Protein AF-A0A937ZW85-F1 (afdb_monomer_lite)

Foldseek 3Di:
DPDLLVLADPVLNVVLVPDDPVCSVVSSLVRSVVSVLVVLVVPDPDVVVNVVVVVVVVVLVVDDLVPHDVPDVSSVD

Radius of gyration: 13.55 Å; chains: 1; bounding box: 26×27×38 Å

pLDDT: mean 87.5, std 8.82, range [51.38, 94.44]

Structure (mmCIF, N/CA/C/O backbone):
data_AF-A0A937ZW85-F1
#
_entry.id   AF-A0A937ZW85-F1
#
loop_
_atom_site.group_PDB
_atom_site.id
_atom_site.type_symbol
_atom_site.label_atom_id
_atom_site.label_alt_id
_atom_site.label_comp_id
_atom_site.label_asym_id
_atom_site.label_entity_id
_atom_site.label_seq_id
_atom_site.pdbx_PDB_ins_code
_atom_site.Cartn_x
_atom_site.Cartn_y
_atom_site.Cartn_z
_atom_site.occupancy
_atom_site.B_iso_or_equiv
_atom_site.auth_seq_id
_atom_site.auth_comp_id
_atom_site.auth_asym_id
_atom_site.auth_atom_id
_atom_site.pdbx_PDB_model_num
ATOM 1 N N . MET A 1 1 ? 14.184 -6.684 0.413 1.00 51.38 1 MET A N 1
ATOM 2 C CA . MET A 1 1 ? 13.215 -5.768 -0.224 1.00 51.38 1 MET A CA 1
ATOM 3 C C . MET A 1 1 ? 11.924 -6.534 -0.421 1.00 51.38 1 MET A C 1
ATOM 5 O O . MET A 1 1 ? 11.962 -7.551 -1.097 1.00 51.38 1 MET A O 1
ATOM 9 N N . VAL A 1 2 ? 10.833 -6.120 0.223 1.00 61.91 2 VAL A N 1
ATOM 10 C CA . VAL A 1 2 ? 9.502 -6.706 -0.015 1.00 61.91 2 VAL A CA 1
ATOM 11 C C . VAL A 1 2 ? 9.101 -6.393 -1.458 1.00 61.91 2 VAL A C 1
ATOM 13 O O . VAL A 1 2 ? 9.194 -5.234 -1.861 1.00 61.91 2 VAL A O 1
ATOM 16 N N . ASP A 1 3 ? 8.688 -7.393 -2.242 1.00 80.94 3 ASP A N 1
ATOM 17 C CA . ASP A 1 3 ? 8.146 -7.134 -3.578 1.00 80.94 3 ASP A CA 1
ATOM 18 C C . ASP A 1 3 ? 6.763 -6.485 -3.430 1.00 80.94 3 ASP A C 1
ATOM 20 O O . ASP A 1 3 ? 5.790 -7.122 -3.022 1.00 80.94 3 ASP A O 1
ATOM 24 N N . LEU A 1 4 ? 6.660 -5.195 -3.762 1.00 83.06 4 LEU A N 1
ATOM 25 C CA . LEU A 1 4 ? 5.405 -4.442 -3.688 1.00 83.06 4 LEU A CA 1
ATOM 26 C C . LEU A 1 4 ? 4.286 -5.076 -4.518 1.00 83.06 4 LEU A C 1
ATOM 28 O O . LEU A 1 4 ? 3.113 -4.886 -4.201 1.00 83.06 4 LEU A O 1
ATOM 32 N N . ARG A 1 5 ? 4.615 -5.870 -5.541 1.00 85.88 5 ARG A N 1
ATOM 33 C CA . ARG A 1 5 ? 3.618 -6.582 -6.348 1.00 85.88 5 ARG A CA 1
ATOM 34 C C . ARG A 1 5 ? 2.879 -7.634 -5.535 1.00 85.88 5 ARG A C 1
ATOM 36 O O . ARG A 1 5 ? 1.691 -7.836 -5.773 1.00 85.88 5 ARG A O 1
ATOM 43 N N . GLU A 1 6 ? 3.540 -8.273 -4.574 1.00 87.19 6 GLU A N 1
ATOM 44 C CA . GLU A 1 6 ? 2.920 -9.280 -3.707 1.00 87.19 6 GLU A CA 1
ATOM 45 C C . GLU A 1 6 ? 1.903 -8.659 -2.745 1.00 87.19 6 GLU A C 1
ATOM 47 O O . GLU A 1 6 ? 0.931 -9.315 -2.374 1.00 87.19 6 GLU A O 1
ATOM 52 N N . SER A 1 7 ? 2.066 -7.372 -2.413 1.00 85.25 7 SER A N 1
ATOM 53 C CA . SER A 1 7 ? 1.107 -6.632 -1.582 1.00 85.25 7 SER A CA 1
ATOM 54 C C . SER A 1 7 ? -0.231 -6.357 -2.283 1.00 85.25 7 SER A C 1
ATOM 56 O O . SER A 1 7 ? -1.236 -6.103 -1.617 1.00 85.25 7 SER A O 1
ATOM 58 N N . LEU A 1 8 ? -0.265 -6.432 -3.618 1.00 90.81 8 LEU A N 1
ATOM 59 C CA . LEU A 1 8 ? -1.450 -6.109 -4.407 1.00 90.81 8 LEU A CA 1
ATOM 60 C C . LEU A 1 8 ? -2.424 -7.293 -4.477 1.00 90.81 8 LEU A C 1
ATOM 62 O O . LEU A 1 8 ? -1.990 -8.422 -4.709 1.00 90.81 8 LEU A O 1
ATOM 66 N N . PRO A 1 9 ? -3.749 -7.069 -4.414 1.00 91.56 9 PRO A N 1
ATOM 67 C CA . PRO A 1 9 ? -4.754 -8.067 -4.770 1.00 91.56 9 PRO A CA 1
ATOM 68 C C . PRO A 1 9 ? -4.568 -8.622 -6.190 1.00 91.56 9 PRO A C 1
ATOM 70 O O . PRO A 1 9 ? -4.064 -7.947 -7.088 1.00 91.56 9 PRO A O 1
ATOM 73 N N . ALA A 1 10 ? -5.055 -9.843 -6.429 1.00 92.75 10 ALA A N 1
ATOM 74 C CA . ALA A 1 10 ? -4.866 -10.545 -7.703 1.00 92.75 10 ALA A CA 1
ATOM 75 C C . ALA A 1 10 ? -5.333 -9.738 -8.932 1.00 92.75 10 ALA A C 1
ATOM 77 O O . ALA A 1 10 ? -4.632 -9.694 -9.941 1.00 92.75 10 ALA A O 1
ATOM 78 N N . VAL A 1 11 ? -6.474 -9.048 -8.829 1.00 94.00 11 VAL A N 1
ATOM 79 C CA . VAL A 1 11 ? -7.018 -8.216 -9.919 1.00 94.00 11 VAL A CA 1
ATOM 80 C C . VAL A 1 11 ? -6.110 -7.021 -10.227 1.00 94.00 11 VAL A C 1
ATOM 82 O O . VAL A 1 11 ? -5.895 -6.694 -11.391 1.00 94.00 11 VAL A O 1
ATOM 85 N N . GLN A 1 12 ? -5.521 -6.400 -9.203 1.00 94.44 12 GLN A N 1
ATOM 86 C CA . GLN A 1 12 ? -4.599 -5.277 -9.380 1.00 94.44 12 GLN A CA 1
ATOM 87 C C . GLN A 1 12 ? -3.271 -5.730 -10.004 1.00 94.44 12 GLN A C 1
ATOM 89 O O . GLN A 1 12 ? -2.753 -5.057 -10.894 1.00 94.44 12 GLN A O 1
ATOM 94 N N . ARG A 1 13 ? -2.760 -6.913 -9.626 1.00 94.19 13 ARG A N 1
ATOM 95 C CA . ARG A 1 13 ? -1.590 -7.519 -10.292 1.00 94.19 13 ARG A CA 1
ATOM 96 C C . ARG A 1 13 ? -1.851 -7.800 -11.770 1.00 94.19 13 ARG A C 1
ATOM 98 O O . ARG A 1 13 ? -0.976 -7.553 -12.597 1.00 94.19 13 ARG A O 1
ATOM 105 N N . LEU A 1 14 ? -3.051 -8.280 -12.106 1.00 94.38 14 LEU A N 1
ATOM 106 C CA . LEU A 1 14 ? -3.453 -8.500 -13.494 1.00 94.38 14 LEU A CA 1
ATOM 107 C C . LEU A 1 14 ? -3.476 -7.179 -14.270 1.00 94.38 14 LEU A C 1
ATOM 109 O O . LEU A 1 14 ? -2.841 -7.084 -15.315 1.00 94.38 14 LEU A O 1
ATOM 113 N N . ALA A 1 15 ? -4.135 -6.145 -13.741 1.00 93.00 15 ALA A N 1
ATOM 114 C CA . ALA A 1 15 ? -4.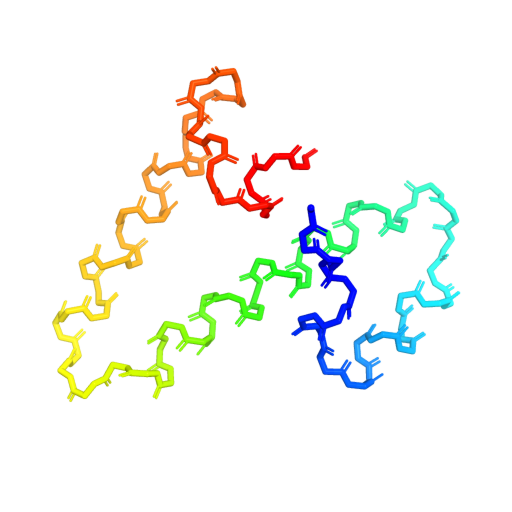171 -4.823 -14.368 1.00 93.00 15 ALA A CA 1
ATOM 115 C C . ALA A 1 15 ? -2.758 -4.256 -14.608 1.00 93.00 15 ALA A C 1
ATOM 117 O O . ALA A 1 15 ? -2.466 -3.748 -15.691 1.00 93.00 15 ALA A O 1
ATOM 118 N N . LEU A 1 16 ? -1.854 -4.417 -13.636 1.00 94.19 16 LEU A N 1
ATOM 119 C CA . LEU A 1 16 ? -0.460 -3.989 -13.747 1.00 94.19 16 LEU A CA 1
ATOM 120 C C . LEU A 1 16 ? 0.315 -4.739 -14.846 1.00 94.19 16 LEU A C 1
ATOM 122 O O 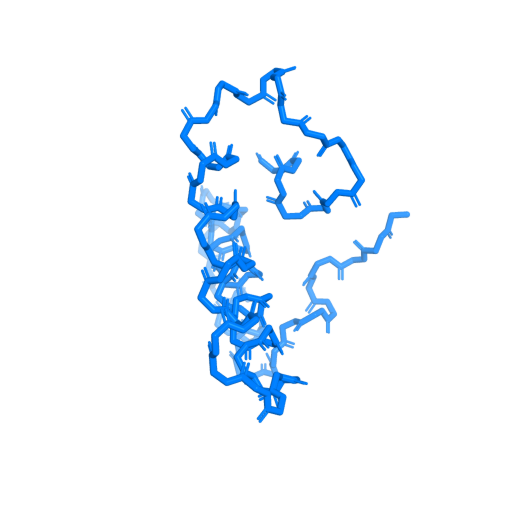. LEU A 1 16 ? 1.163 -4.143 -15.515 1.00 94.19 16 LEU A O 1
ATOM 126 N N . ALA A 1 17 ? 0.022 -6.024 -15.065 1.00 93.31 17 ALA A N 1
ATOM 127 C CA . ALA A 1 17 ? 0.642 -6.813 -16.131 1.00 93.31 17 ALA A CA 1
ATOM 128 C C . ALA A 1 17 ? 0.293 -6.272 -17.531 1.00 93.31 17 ALA A C 1
ATOM 130 O O . ALA A 1 17 ? 1.149 -6.269 -18.417 1.00 93.31 17 ALA A O 1
ATOM 131 N N . TYR A 1 18 ? -0.922 -5.742 -17.707 1.00 94.12 18 TYR A N 1
ATOM 132 C CA . TYR A 1 18 ? -1.367 -5.105 -18.953 1.00 94.12 18 TYR A CA 1
ATOM 133 C C . TYR A 1 18 ? -0.942 -3.635 -19.087 1.00 94.12 18 TYR A C 1
ATOM 135 O O . TYR A 1 18 ? -1.080 -3.054 -20.165 1.00 94.12 18 TYR A O 1
ATOM 143 N N . ALA A 1 19 ? -0.406 -3.017 -18.031 1.00 93.00 19 ALA A N 1
ATOM 144 C CA . ALA A 1 19 ? 0.024 -1.626 -18.083 1.00 93.00 19 ALA A CA 1
ATOM 145 C C . ALA A 1 19 ? 1.215 -1.442 -19.055 1.00 93.00 19 ALA A C 1
ATOM 147 O O . ALA A 1 19 ? 2.177 -2.227 -19.008 1.00 93.00 19 ALA A O 1
ATOM 148 N N . PRO A 1 20 ? 1.205 -0.393 -19.907 1.00 93.50 20 PRO A N 1
ATOM 149 C CA . PRO A 1 20 ? 2.351 -0.031 -20.739 1.00 93.50 20 PRO A CA 1
ATOM 150 C C . PRO A 1 20 ? 3.603 0.215 -19.891 1.00 93.50 20 PRO A C 1
ATOM 152 O O . PRO A 1 20 ? 3.516 0.809 -18.818 1.00 93.50 20 PRO A O 1
ATOM 155 N N . GLY A 1 21 ? 4.782 -0.172 -20.395 1.00 92.62 21 GLY A N 1
ATOM 156 C CA . GLY A 1 21 ? 6.038 -0.110 -19.631 1.00 92.62 21 GLY A CA 1
ATOM 157 C C . GLY A 1 21 ? 6.305 1.250 -18.975 1.00 92.62 21 GLY A C 1
ATOM 158 O O . GLY A 1 21 ? 6.627 1.298 -17.794 1.00 92.62 21 GLY A O 1
ATOM 159 N N . ARG A 1 22 ? 6.043 2.348 -19.700 1.00 92.75 22 ARG A N 1
ATOM 160 C CA . ARG A 1 22 ? 6.233 3.731 -19.220 1.00 92.75 22 ARG A CA 1
ATOM 161 C C . ARG A 1 22 ? 5.394 4.129 -17.999 1.00 92.75 22 ARG A C 1
ATOM 163 O O . ARG A 1 22 ? 5.758 5.069 -17.311 1.00 92.75 22 ARG A O 1
ATOM 170 N N . VAL A 1 23 ? 4.258 3.472 -17.757 1.00 93.81 23 VAL A N 1
ATOM 171 C CA . VAL A 1 23 ? 3.365 3.790 -16.626 1.00 93.81 23 VAL A CA 1
ATOM 172 C C . VAL A 1 23 ? 3.325 2.677 -15.589 1.00 93.81 23 VAL A C 1
ATOM 174 O O . VAL A 1 23 ? 2.663 2.830 -14.568 1.00 93.81 23 VAL A O 1
ATOM 177 N N . ARG A 1 24 ? 4.022 1.560 -15.820 1.00 92.38 24 ARG A N 1
ATOM 178 C CA . ARG A 1 24 ? 3.957 0.386 -14.947 1.00 92.38 24 ARG A CA 1
ATOM 179 C C . ARG A 1 24 ? 4.443 0.704 -13.535 1.00 92.38 24 ARG A C 1
ATOM 181 O O . ARG A 1 24 ? 3.769 0.353 -12.580 1.00 92.38 24 ARG A O 1
ATOM 188 N N . GLU A 1 25 ? 5.566 1.395 -13.401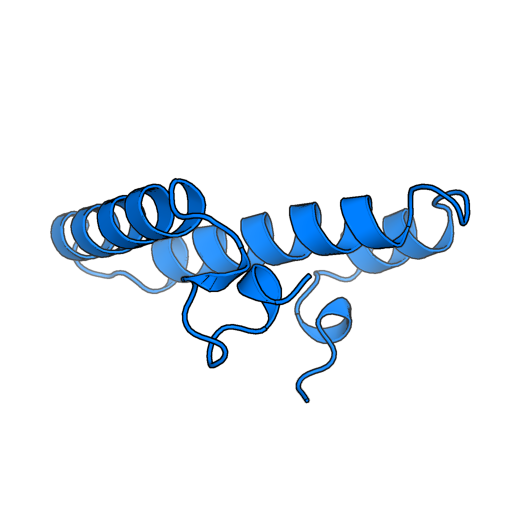 1.00 90.94 25 GLU A N 1
ATOM 189 C CA . GLU A 1 25 ? 6.129 1.752 -12.094 1.00 90.94 25 GLU A CA 1
ATOM 190 C C . GLU A 1 25 ? 5.284 2.797 -11.336 1.00 90.94 25 GLU A C 1
ATOM 192 O O . GLU A 1 25 ? 4.877 2.496 -10.214 1.00 90.94 25 GLU A O 1
ATOM 197 N N . PRO A 1 26 ? 4.847 3.920 -11.948 1.00 90.94 26 PRO A N 1
ATOM 198 C CA . PRO A 1 26 ? 3.875 4.821 -11.318 1.00 90.94 26 PRO A CA 1
ATOM 199 C C . PRO A 1 26 ? 2.553 4.139 -10.931 1.00 90.94 26 PRO A C 1
ATOM 201 O O . PRO A 1 26 ? 1.978 4.427 -9.883 1.00 90.94 26 PRO A O 1
ATOM 204 N N . THR A 1 27 ? 2.066 3.207 -11.759 1.00 93.50 27 THR A N 1
ATOM 205 C CA . THR A 1 27 ? 0.837 2.448 -11.469 1.00 93.50 27 THR A CA 1
ATOM 206 C C . THR A 1 27 ? 1.044 1.503 -10.286 1.00 93.50 27 THR A C 1
ATOM 208 O O . THR A 1 27 ? 0.179 1.414 -9.420 1.00 93.50 27 THR A O 1
ATOM 211 N N . LEU A 1 28 ? 2.192 0.820 -10.216 1.00 93.25 28 LEU A N 1
ATOM 212 C CA . LEU A 1 28 ? 2.561 -0.012 -9.070 1.00 93.25 28 LEU A CA 1
ATOM 213 C C . LEU A 1 28 ? 2.620 0.822 -7.784 1.00 93.25 28 LEU A C 1
ATOM 215 O O . LEU A 1 28 ? 2.036 0.403 -6.787 1.00 93.25 28 LEU A O 1
ATOM 219 N N . ALA A 1 29 ? 3.256 1.997 -7.823 1.00 91.19 29 ALA A N 1
ATOM 220 C CA . ALA A 1 29 ? 3.345 2.908 -6.682 1.00 91.19 29 ALA A CA 1
ATOM 221 C C . ALA A 1 29 ? 1.954 3.289 -6.154 1.00 91.19 29 ALA A C 1
ATOM 223 O O . ALA A 1 29 ? 1.670 3.138 -4.965 1.00 91.19 29 ALA A O 1
ATOM 224 N N . LEU A 1 30 ? 1.059 3.709 -7.055 1.00 92.19 30 LEU A N 1
ATOM 225 C CA . LEU A 1 30 ? -0.301 4.115 -6.707 1.00 92.19 30 LEU A CA 1
ATOM 226 C C . LEU A 1 30 ? -1.114 2.966 -6.092 1.00 92.19 30 LEU A C 1
ATOM 228 O O . LEU A 1 30 ? -1.762 3.148 -5.063 1.00 92.19 30 LEU A O 1
ATOM 232 N N . LEU A 1 31 ? -1.076 1.778 -6.703 1.00 94.19 31 LEU A N 1
ATOM 233 C CA . LEU A 1 31 ? -1.825 0.612 -6.222 1.00 94.19 31 LEU A CA 1
ATOM 234 C C . LEU A 1 31 ? -1.285 0.091 -4.883 1.00 94.19 31 LEU A C 1
ATOM 236 O O . LEU A 1 31 ? -2.057 -0.342 -4.022 1.00 94.19 31 LEU A O 1
ATOM 240 N N . ALA A 1 32 ? 0.035 0.142 -4.691 1.00 92.56 32 ALA A N 1
ATOM 241 C CA . ALA A 1 32 ? 0.667 -0.265 -3.443 1.00 92.56 32 ALA A CA 1
ATOM 242 C C . ALA A 1 32 ? 0.339 0.718 -2.308 1.00 92.56 32 ALA A C 1
ATOM 244 O O . ALA A 1 32 ? 0.035 0.286 -1.193 1.00 92.56 32 ALA A O 1
ATOM 245 N N . LEU A 1 33 ? 0.315 2.024 -2.602 1.00 92.19 33 LEU A N 1
ATOM 246 C CA . LEU A 1 33 ? -0.132 3.058 -1.670 1.00 92.19 33 LEU A CA 1
ATOM 247 C C . LEU A 1 33 ? -1.580 2.833 -1.235 1.00 92.19 33 LEU A C 1
ATOM 249 O O . LEU A 1 33 ? -1.847 2.760 -0.036 1.00 92.19 33 LEU A O 1
ATOM 253 N N . ASP A 1 34 ? -2.498 2.656 -2.185 1.00 92.75 34 ASP A N 1
ATOM 254 C CA . ASP A 1 34 ? -3.906 2.368 -1.890 1.00 92.75 34 ASP A CA 1
ATOM 255 C C . ASP A 1 34 ? -4.056 1.117 -1.010 1.00 92.75 34 ASP A C 1
ATOM 257 O O . ASP A 1 34 ? -4.685 1.156 0.050 1.00 92.75 34 ASP A O 1
ATOM 261 N N . SER A 1 35 ? -3.379 0.025 -1.380 1.00 91.81 35 SER A N 1
ATOM 262 C CA . SER A 1 35 ? -3.394 -1.228 -0.618 1.00 91.81 35 SER A CA 1
ATOM 263 C C . SER A 1 35 ? -2.902 -1.039 0.821 1.00 91.81 35 SER A C 1
ATOM 265 O O . SER A 1 35 ? -3.491 -1.600 1.756 1.00 91.81 35 SER A O 1
ATOM 267 N N . ARG A 1 36 ? -1.864 -0.217 1.023 1.00 90.19 36 ARG A N 1
ATOM 268 C CA . ARG A 1 36 ? -1.304 0.102 2.343 1.00 90.19 36 ARG A CA 1
ATOM 269 C C . ARG A 1 36 ? -2.270 0.929 3.188 1.00 90.19 36 ARG A C 1
ATOM 271 O O . ARG A 1 36 ? -2.529 0.554 4.335 1.00 90.19 36 ARG A O 1
ATOM 278 N N . LEU A 1 37 ? -2.837 2.001 2.632 1.00 91.94 37 LEU A N 1
ATOM 279 C CA . LEU A 1 37 ? -3.808 2.862 3.320 1.00 91.94 37 LEU A CA 1
ATOM 280 C C . LEU A 1 37 ? -5.087 2.092 3.672 1.00 91.94 37 LEU A C 1
ATOM 282 O O . LEU A 1 37 ? -5.573 2.160 4.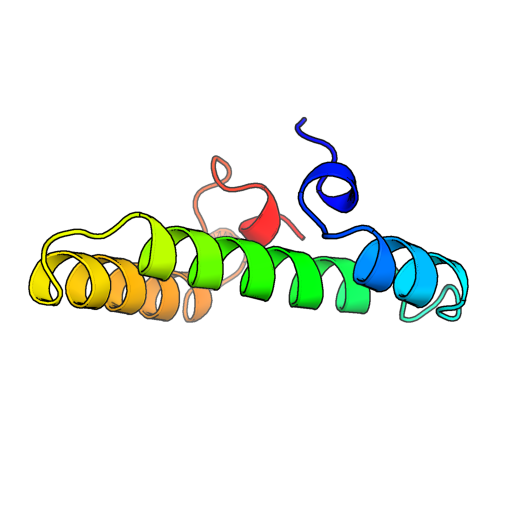803 1.00 91.94 37 LEU A O 1
ATOM 286 N N . ALA A 1 38 ? -5.588 1.274 2.748 1.00 91.50 38 ALA A N 1
ATOM 287 C CA . ALA A 1 38 ? -6.729 0.407 3.000 1.00 91.50 38 ALA A CA 1
ATOM 288 C C . ALA A 1 38 ? -6.413 -0.649 4.0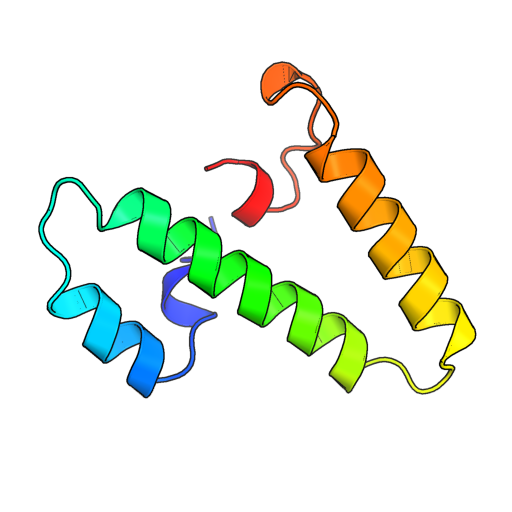76 1.00 91.50 38 ALA A C 1
ATOM 290 O O . ALA A 1 38 ? -7.271 -0.984 4.891 1.00 91.50 38 ALA A O 1
ATOM 291 N N . GLY A 1 39 ? -5.173 -1.151 4.128 1.00 90.69 39 GLY A N 1
ATOM 292 C CA . GLY A 1 39 ? -4.694 -2.028 5.199 1.00 90.69 39 GLY A CA 1
ATOM 293 C C . GLY A 1 39 ? -4.727 -1.359 6.575 1.00 90.69 39 GLY A C 1
ATOM 294 O O . GLY A 1 39 ? -5.186 -1.972 7.538 1.00 90.69 39 GLY A O 1
ATOM 295 N N . ILE A 1 40 ? -4.318 -0.089 6.662 1.00 91.19 40 ILE A N 1
ATOM 296 C CA . ILE A 1 40 ? -4.415 0.710 7.893 1.00 91.19 40 ILE A CA 1
ATOM 297 C C . ILE A 1 40 ? -5.866 0.781 8.361 1.00 91.19 40 ILE A C 1
ATOM 299 O O . ILE A 1 40 ? -6.142 0.429 9.507 1.00 91.19 40 ILE A O 1
ATOM 303 N N . LEU A 1 41 ? -6.779 1.156 7.461 1.00 91.31 41 LEU A N 1
ATOM 304 C CA . LEU A 1 41 ? -8.206 1.275 7.759 1.00 91.31 41 LEU A CA 1
ATOM 305 C C . LEU A 1 41 ? -8.825 -0.057 8.206 1.00 91.31 41 LEU A C 1
ATOM 307 O O . LEU A 1 41 ? -9.568 -0.080 9.179 1.00 91.31 41 LEU A O 1
ATOM 311 N N . ARG A 1 42 ? -8.488 -1.172 7.544 1.00 90.44 42 ARG A N 1
ATOM 312 C CA . ARG A 1 42 ? -8.993 -2.508 7.911 1.00 90.44 42 ARG A CA 1
ATOM 313 C C . ARG A 1 42 ? -8.456 -3.017 9.249 1.00 90.44 42 ARG A C 1
ATOM 315 O O . ARG A 1 42 ? -9.140 -3.779 9.919 1.00 90.44 42 ARG A O 1
ATOM 322 N N . SER A 1 43 ? -7.227 -2.648 9.608 1.00 88.94 43 SER A N 1
ATOM 323 C CA . SER A 1 43 ? -6.573 -3.108 10.842 1.00 88.94 43 SER A CA 1
ATOM 324 C C . SER A 1 43 ? -6.955 -2.306 12.088 1.00 88.94 43 SER A C 1
ATOM 326 O O . SER A 1 43 ? -6.672 -2.738 13.203 1.00 88.94 43 SER A O 1
ATOM 328 N N . ALA A 1 44 ? -7.535 -1.119 11.916 1.00 88.75 44 ALA A N 1
ATOM 329 C CA . ALA A 1 44 ? -7.782 -0.208 13.019 1.00 88.75 44 ALA A CA 1
ATOM 330 C C . ALA A 1 44 ? -9.124 -0.507 13.698 1.00 88.75 44 ALA A C 1
ATOM 332 O O . ALA A 1 44 ? -10.185 -0.248 13.138 1.00 88.75 44 ALA A O 1
ATOM 333 N N . SER A 1 45 ? -9.068 -0.995 14.937 1.00 87.94 45 SER A N 1
ATOM 334 C CA . SER A 1 45 ? -10.256 -1.177 15.784 1.00 87.94 45 SER A CA 1
ATOM 335 C C . SER A 1 45 ? -10.791 0.145 16.343 1.00 87.94 45 SER A C 1
ATOM 337 O O . SER A 1 45 ? -11.980 0.270 16.618 1.00 87.94 45 SER A O 1
ATOM 339 N N . GLU A 1 46 ? -9.916 1.142 16.501 1.00 93.94 46 GLU A N 1
ATOM 340 C CA . GLU A 1 46 ? -10.261 2.475 16.991 1.00 93.94 46 GLU A CA 1
ATOM 341 C C . GLU A 1 46 ? -10.170 3.495 15.845 1.00 93.94 46 GLU A C 1
ATOM 343 O O . GLU A 1 46 ? -9.066 3.759 15.348 1.00 93.94 46 GLU A O 1
ATOM 348 N N . PRO A 1 47 ? -11.292 4.119 15.433 1.00 90.31 47 PRO A N 1
ATOM 349 C CA . PRO A 1 47 ? -11.302 5.065 14.318 1.00 90.31 47 PRO A CA 1
ATOM 350 C C . PRO A 1 47 ? -10.308 6.219 14.485 1.00 90.31 47 PRO A C 1
ATOM 352 O O . PRO A 1 47 ? -9.679 6.643 13.517 1.00 90.31 47 PRO A O 1
ATOM 355 N N . MET A 1 48 ? -10.116 6.698 15.718 1.00 93.69 48 MET A N 1
ATOM 356 C CA . MET A 1 48 ? -9.199 7.802 16.011 1.00 93.69 48 MET A CA 1
ATOM 357 C C . MET A 1 48 ? -7.736 7.441 15.706 1.00 93.69 48 MET A C 1
ATOM 359 O O . MET A 1 48 ? -7.017 8.234 15.100 1.00 93.69 48 MET A O 1
ATOM 363 N N . LEU A 1 49 ? -7.298 6.223 16.043 1.00 91.50 49 LEU A N 1
ATOM 364 C CA . LEU A 1 49 ? -5.938 5.762 15.744 1.00 91.50 49 LEU A CA 1
ATOM 365 C C . LEU A 1 49 ? -5.697 5.632 14.234 1.00 91.50 49 LEU A C 1
ATOM 367 O O . LEU A 1 49 ? -4.601 5.936 13.755 1.00 91.50 49 LEU A O 1
ATOM 371 N N . ALA A 1 50 ? -6.720 5.226 13.473 1.00 92.44 50 ALA A N 1
ATOM 372 C CA . ALA A 1 50 ? -6.651 5.200 12.014 1.00 92.44 50 ALA A CA 1
ATOM 373 C C . ALA A 1 50 ? -6.411 6.606 11.445 1.00 92.44 50 ALA A C 1
ATOM 375 O O . ALA A 1 50 ? -5.537 6.787 10.598 1.00 92.44 50 ALA A O 1
ATOM 376 N N . GLN A 1 51 ? -7.142 7.606 11.951 1.00 93.06 51 GLN A N 1
ATOM 377 C CA . GLN A 1 51 ? -7.010 9.000 11.517 1.00 93.06 51 GLN A CA 1
ATOM 378 C C . GLN A 1 51 ? -5.619 9.568 11.805 1.00 93.06 51 GLN A C 1
ATOM 380 O O . GLN A 1 51 ? -5.021 10.172 10.918 1.00 93.06 51 GLN A O 1
ATOM 385 N N . ILE A 1 52 ? -5.059 9.317 12.995 1.00 94.12 52 ILE A N 1
ATOM 386 C CA . ILE A 1 52 ? -3.695 9.754 13.341 1.00 94.12 52 ILE A CA 1
ATOM 387 C C . ILE A 1 52 ? -2.671 9.153 12.369 1.00 94.12 52 ILE A C 1
ATOM 389 O O . ILE A 1 52 ? -1.791 9.855 11.872 1.00 94.12 52 ILE A O 1
ATOM 393 N N . ARG A 1 53 ? -2.802 7.860 12.047 1.00 92.25 53 ARG A N 1
ATOM 394 C CA . ARG A 1 53 ? -1.878 7.190 11.122 1.00 92.25 53 ARG A CA 1
ATOM 395 C C . ARG A 1 53 ? -2.006 7.717 9.692 1.00 92.25 53 ARG A C 1
ATOM 397 O O . ARG A 1 53 ? -0.993 7.888 9.022 1.00 92.25 53 ARG A O 1
ATOM 404 N N . LEU A 1 54 ? -3.224 7.993 9.226 1.00 92.94 54 LEU A N 1
ATOM 405 C CA . LEU A 1 54 ? -3.452 8.597 7.910 1.00 92.94 54 LEU A CA 1
ATOM 406 C C . LEU A 1 54 ? -2.934 10.037 7.835 1.00 92.94 54 LEU A C 1
ATOM 408 O O . LEU A 1 54 ? -2.358 10.415 6.817 1.00 92.94 54 LEU A O 1
ATOM 412 N N . ALA A 1 55 ? -3.086 10.820 8.906 1.00 94.38 55 ALA A N 1
ATOM 413 C CA . ALA A 1 55 ? -2.515 12.161 8.993 1.00 94.38 55 ALA A CA 1
ATOM 414 C C . ALA A 1 55 ? -0.986 12.114 8.872 1.00 94.38 55 ALA A C 1
ATOM 416 O O . ALA A 1 55 ? -0.420 12.831 8.052 1.00 94.38 55 ALA A O 1
ATOM 417 N N . TRP A 1 56 ? -0.334 11.191 9.586 1.00 92.38 56 TRP A N 1
ATOM 418 C CA . TRP A 1 56 ? 1.103 10.963 9.439 1.00 92.38 56 TRP A CA 1
ATOM 419 C C . TRP A 1 56 ? 1.492 10.590 7.998 1.00 92.38 56 TRP A C 1
ATOM 421 O O . TRP A 1 56 ? 2.443 11.151 7.461 1.00 92.38 56 TRP A O 1
ATOM 431 N N . TRP A 1 57 ? 0.741 9.698 7.339 1.00 92.69 57 TRP A N 1
ATOM 432 C CA . TRP A 1 57 ? 0.997 9.320 5.940 1.00 92.69 57 TRP A CA 1
ATOM 433 C C . TRP A 1 57 ? 0.891 10.507 4.982 1.00 92.69 57 TRP A C 1
ATOM 435 O O . TRP A 1 57 ? 1.756 10.682 4.127 1.00 92.69 57 TRP A O 1
ATOM 445 N N . ARG A 1 58 ? -0.138 11.345 5.139 1.00 91.12 58 ARG A N 1
ATOM 446 C CA . ARG A 1 58 ? -0.288 12.583 4.364 1.00 91.12 58 ARG A CA 1
ATOM 447 C C . ARG A 1 58 ? 0.919 13.498 4.560 1.00 91.12 58 ARG A C 1
ATOM 449 O O . ARG A 1 58 ? 1.459 14.009 3.583 1.00 91.12 58 ARG A O 1
ATOM 456 N N . ASP A 1 59 ? 1.347 13.678 5.804 1.00 93.00 59 ASP A N 1
ATOM 457 C CA . ASP A 1 59 ? 2.459 14.564 6.131 1.00 93.00 59 ASP A CA 1
ATOM 458 C C . ASP A 1 59 ? 3.798 14.011 5.599 1.00 93.00 59 ASP A C 1
ATOM 460 O O . ASP A 1 59 ? 4.648 14.789 5.178 1.00 93.00 59 ASP A O 1
ATOM 464 N N . MET A 1 60 ? 3.986 12.684 5.537 1.00 90.19 60 MET A N 1
ATOM 465 C CA . MET A 1 60 ? 5.151 12.060 4.885 1.00 90.19 60 MET A CA 1
ATOM 466 C C . MET A 1 60 ? 5.140 12.226 3.363 1.00 90.19 60 MET A C 1
ATOM 468 O O . MET A 1 60 ? 6.176 12.521 2.772 1.00 90.19 60 MET A O 1
ATOM 472 N N . LEU A 1 61 ? 3.982 12.065 2.718 1.00 88.31 61 LEU A N 1
ATOM 473 C CA . LEU A 1 61 ? 3.845 12.268 1.271 1.00 88.31 61 LEU A CA 1
ATOM 474 C C . LEU A 1 61 ? 4.091 13.728 0.865 1.00 88.31 61 LEU A C 1
ATOM 476 O O . LEU A 1 61 ? 4.553 13.980 -0.244 1.00 88.31 61 LEU A O 1
ATOM 480 N N . ALA A 1 62 ? 3.822 14.679 1.763 1.00 89.44 62 ALA A N 1
ATOM 481 C CA . ALA A 1 62 ? 4.100 16.096 1.549 1.00 89.44 62 ALA A CA 1
ATOM 482 C C . ALA A 1 62 ? 5.595 16.458 1.640 1.00 89.44 62 ALA A C 1
ATOM 484 O O . ALA A 1 62 ? 5.977 17.541 1.203 1.00 89.44 62 ALA A O 1
ATOM 485 N N . ARG A 1 63 ? 6.440 15.581 2.199 1.00 88.12 63 ARG A N 1
ATOM 486 C CA . ARG A 1 63 ? 7.894 15.789 2.245 1.00 88.12 63 ARG A CA 1
ATOM 487 C C . ARG A 1 63 ? 8.539 15.494 0.898 1.00 88.12 63 ARG A C 1
ATOM 489 O O . ARG A 1 63 ? 8.050 14.647 0.141 1.00 88.12 63 ARG A O 1
ATOM 496 N N . GLU A 1 64 ? 9.674 16.145 0.659 1.00 82.31 64 GLU A N 1
ATOM 497 C CA . GLU A 1 64 ? 10.570 15.841 -0.456 1.00 82.31 64 GLU A CA 1
ATOM 498 C C . GLU A 1 64 ? 10.989 14.371 -0.421 1.00 82.31 64 GLU A C 1
ATOM 500 O O . GLU A 1 64 ? 11.198 13.799 0.650 1.00 82.31 64 GLU A O 1
ATOM 505 N N . ALA A 1 65 ? 11.139 13.748 -1.593 1.00 78.88 65 ALA A N 1
ATOM 506 C CA . ALA A 1 65 ? 11.469 12.323 -1.684 1.00 78.88 65 ALA A CA 1
ATOM 507 C C . ALA A 1 65 ? 12.768 11.974 -0.930 1.00 78.88 65 ALA A C 1
ATOM 509 O O . ALA A 1 65 ? 12.854 10.920 -0.306 1.00 78.88 65 ALA A O 1
ATOM 510 N N . ALA A 1 66 ? 13.737 12.896 -0.915 1.00 78.00 66 ALA A N 1
ATOM 511 C CA . ALA A 1 66 ? 15.006 12.750 -0.203 1.00 78.00 66 ALA A CA 1
ATOM 512 C C . ALA A 1 66 ? 14.878 12.756 1.335 1.00 78.00 66 ALA A C 1
ATOM 514 O O . ALA A 1 66 ? 15.793 12.313 2.023 1.00 78.00 66 ALA A O 1
ATOM 515 N N . GLU A 1 67 ? 13.766 13.253 1.882 1.00 77.88 67 GLU A N 1
ATOM 516 C CA . GLU A 1 67 ? 13.529 13.385 3.328 1.00 77.88 67 GLU A CA 1
ATOM 517 C C . GLU A 1 67 ? 12.580 12.312 3.884 1.00 77.88 67 GLU A C 1
ATOM 519 O O . GLU A 1 67 ? 12.267 12.304 5.081 1.00 77.88 67 GLU A O 1
ATOM 524 N N . ARG A 1 68 ? 12.078 11.418 3.024 1.00 78.88 68 ARG A N 1
ATOM 525 C CA . ARG A 1 68 ? 11.151 10.356 3.422 1.00 78.88 68 ARG A CA 1
ATOM 526 C C . ARG A 1 68 ? 11.911 9.189 4.063 1.00 78.88 68 ARG A C 1
ATOM 528 O O . ARG A 1 68 ? 12.984 8.818 3.590 1.00 78.88 68 ARG A O 1
ATOM 535 N N . PRO A 1 69 ? 11.366 8.581 5.131 1.00 70.88 69 PRO A N 1
ATOM 536 C CA . PRO A 1 69 ? 11.982 7.414 5.750 1.00 70.88 69 PRO A CA 1
ATOM 537 C C . PRO A 1 69 ? 12.012 6.230 4.770 1.00 70.88 69 PRO A C 1
ATOM 539 O O . PRO A 1 69 ? 10.991 5.880 4.182 1.00 70.88 69 PRO A O 1
ATOM 542 N N . GLY A 1 70 ? 13.181 5.596 4.626 1.00 66.56 70 GLY A N 1
ATOM 543 C CA . GLY A 1 70 ? 13.405 4.479 3.694 1.00 66.56 70 GLY A CA 1
ATOM 544 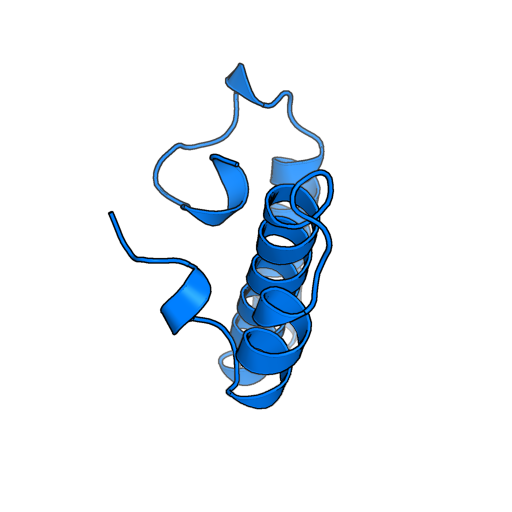C C . GLY A 1 70 ? 12.821 3.131 4.135 1.00 66.56 70 GLY A C 1
ATOM 545 O O . GLY A 1 70 ? 12.875 2.167 3.375 1.00 66.56 70 GLY A O 1
ATOM 546 N N . ASP A 1 71 ? 12.260 3.052 5.343 1.00 68.62 71 ASP A N 1
ATOM 547 C CA . ASP A 1 71 ? 11.712 1.809 5.899 1.00 68.62 71 ASP A CA 1
ATOM 548 C C . ASP A 1 71 ? 10.349 1.426 5.290 1.00 68.62 71 ASP A C 1
ATOM 550 O O . ASP A 1 71 ? 9.938 0.268 5.373 1.00 68.62 71 ASP A O 1
ATOM 554 N N . GLU A 1 72 ? 9.644 2.372 4.657 1.00 77.06 72 GLU A N 1
ATOM 555 C CA . GLU A 1 72 ? 8.385 2.107 3.952 1.00 77.06 72 GLU A CA 1
ATOM 556 C C . GLU A 1 72 ? 8.633 1.966 2.440 1.00 77.06 72 GLU A C 1
ATOM 558 O O . GLU A 1 72 ? 8.895 2.961 1.759 1.00 77.06 72 GLU A O 1
ATOM 563 N N . PRO A 1 73 ? 8.503 0.754 1.866 1.00 73.75 73 PRO A N 1
ATOM 564 C CA . PRO A 1 73 ? 8.885 0.489 0.478 1.00 73.75 73 PRO A CA 1
ATOM 565 C C . PRO A 1 73 ? 8.037 1.257 -0.544 1.00 73.75 73 PRO A C 1
ATOM 567 O O . PRO A 1 73 ? 8.503 1.511 -1.648 1.00 73.75 73 PRO A O 1
ATOM 570 N N . VAL A 1 74 ? 6.812 1.660 -0.186 1.00 78.19 74 VAL A N 1
ATOM 571 C CA . VAL A 1 74 ? 5.948 2.485 -1.050 1.00 78.19 74 VAL A CA 1
ATOM 572 C C . VAL A 1 74 ? 6.453 3.928 -1.157 1.00 78.19 74 VAL A C 1
ATOM 574 O O . VAL A 1 74 ? 6.225 4.573 -2.173 1.00 78.19 74 VAL A O 1
ATOM 577 N N . LEU A 1 75 ? 7.138 4.440 -0.129 1.00 73.62 75 LEU A N 1
ATOM 578 C CA . LEU A 1 75 ? 7.675 5.805 -0.121 1.00 73.62 75 LEU A CA 1
ATOM 579 C C . LEU A 1 75 ? 9.024 5.925 -0.845 1.00 73.62 75 LEU A C 1
ATOM 581 O O . LEU A 1 75 ? 9.481 7.046 -1.062 1.00 73.62 75 LEU A O 1
ATOM 585 N N . ALA A 1 76 ? 9.641 4.791 -1.193 1.00 71.31 76 ALA A N 1
ATOM 586 C CA . ALA A 1 76 ? 10.946 4.703 -1.845 1.00 71.31 76 ALA A CA 1
ATOM 587 C C . ALA A 1 76 ? 10.882 4.593 -3.386 1.00 71.31 76 ALA A C 1
ATOM 589 O O . ALA A 1 76 ? 11.937 4.529 -4.017 1.00 71.31 76 ALA A O 1
ATOM 590 N N . LEU A 1 77 ? 9.675 4.535 -3.970 1.00 69.00 77 LEU A N 1
ATOM 591 C CA . LEU A 1 77 ? 9.420 4.624 -5.419 1.00 69.00 77 LEU A CA 1
ATOM 592 C C . LEU A 1 77 ? 9.386 6.087 -5.878 1.00 69.00 77 LEU A C 1
ATOM 594 O O . LEU A 1 77 ? 9.898 6.354 -6.985 1.00 69.00 77 LEU A O 1
#

Sequence (77 aa):
MVDLRESLPAVQRLALAYAPGRVREPTLALLALDSRLAGILRSASEPMLAQIRLAWWRDMLAREAAERPGDEPVLAL

Secondary structure (DSSP, 8-state):
---TTTTS-HHHHHHHHHS-HHHHHHHHHHHHHHHHHHHHHHH-SSHHHHHHHHHHHHHHHTS-GGGS-TTSTTTT-